Protein AF-A0A937UHZ7-F1 (afdb_monomer)

Mean predicted aligned error: 4.95 Å

Radius of gyration: 11.41 Å; Cα contacts (8 Å, |Δi|>4): 55; chains: 1; bounding box: 29×21×30 Å

Solvent-accessible surface area (backbone atoms only — not comparable to full-atom values): 3361 Å² total; per-residue (Å²): 118,36,44,56,63,57,47,12,60,74,68,74,47,55,47,71,55,50,56,52,39,45,76,73,65,48,68,63,49,71,81,46,101,88,39,57,33,28,48,70,68,61,39,52,52,51,52,56,55,56,65,70,72,67,78,132

Secondary structure (DSSP, 8-state):
-B-HHHHHHHTTS-HHHHHHHHHTT---EEEETTEEEB-HHHHHHHHHHHHTT---

Structure (mmCIF, N/CA/C/O backbone):
data_AF-A0A937UHZ7-F1
#
_entry.id   AF-A0A937UHZ7-F1
#
loop_
_atom_site.group_PDB
_atom_site.id
_atom_site.type_symbol
_atom_site.label_atom_id
_atom_site.label_alt_id
_atom_site.label_comp_id
_atom_site.label_asym_id
_atom_site.label_entity_id
_atom_site.label_seq_id
_atom_site.pdbx_PDB_ins_code
_atom_site.Cartn_x
_atom_site.Cartn_y
_atom_site.Cartn_z
_atom_site.occupancy
_atom_site.B_iso_or_equiv
_atom_site.auth_seq_id
_atom_site.auth_comp_id
_atom_site.auth_asym_id
_atom_site.auth_atom_id
_atom_site.pdbx_PDB_model_num
ATOM 1 N N . MET A 1 1 ? 0.890 3.106 -11.086 1.00 82.88 1 MET A N 1
ATOM 2 C CA . MET A 1 1 ? 1.403 2.203 -10.033 1.00 82.88 1 MET A CA 1
ATOM 3 C C . MET A 1 1 ? 2.562 2.869 -9.299 1.00 82.88 1 MET A C 1
ATOM 5 O O . MET A 1 1 ? 3.516 3.263 -9.960 1.00 82.88 1 MET A O 1
ATOM 9 N N . LEU A 1 2 ? 2.462 2.989 -7.977 1.00 89.62 2 LEU A N 1
ATOM 10 C CA . LEU A 1 2 ? 3.401 3.640 -7.057 1.00 89.62 2 LEU A CA 1
ATOM 11 C C . LEU A 1 2 ? 4.422 2.644 -6.491 1.00 89.62 2 LEU A C 1
ATOM 13 O O . LEU A 1 2 ? 4.121 1.462 -6.339 1.00 89.62 2 LEU A O 1
ATOM 17 N N . THR A 1 3 ? 5.611 3.115 -6.138 1.00 92.25 3 THR A N 1
ATOM 18 C CA . THR A 1 3 ? 6.572 2.389 -5.290 1.00 92.25 3 THR A CA 1
ATOM 19 C C . THR A 1 3 ? 6.184 2.455 -3.809 1.00 92.25 3 THR A C 1
ATOM 21 O O . THR A 1 3 ? 5.281 3.198 -3.419 1.00 92.25 3 THR A O 1
ATOM 24 N N . ALA A 1 4 ? 6.873 1.681 -2.962 1.00 91.12 4 ALA A N 1
ATOM 25 C CA . ALA A 1 4 ? 6.677 1.739 -1.512 1.00 91.12 4 ALA A CA 1
ATOM 26 C C . ALA A 1 4 ? 6.942 3.148 -0.955 1.00 91.12 4 ALA A C 1
ATOM 28 O O . ALA A 1 4 ? 6.159 3.627 -0.139 1.00 91.12 4 ALA A O 1
ATOM 29 N N . SER A 1 5 ? 7.986 3.827 -1.437 1.00 92.25 5 SER A N 1
ATOM 30 C CA . SER A 1 5 ? 8.361 5.178 -1.007 1.00 92.25 5 SER A CA 1
ATOM 31 C C . SER A 1 5 ? 7.342 6.231 -1.456 1.00 92.25 5 SER A C 1
ATOM 33 O O . SER A 1 5 ? 6.956 7.097 -0.675 1.00 92.25 5 SER A O 1
ATOM 35 N N . GLU A 1 6 ? 6.835 6.138 -2.689 1.00 93.81 6 GLU A N 1
ATOM 36 C CA . GLU A 1 6 ? 5.776 7.035 -3.175 1.00 93.81 6 GLU A CA 1
ATOM 37 C C . GLU A 1 6 ? 4.460 6.836 -2.417 1.00 93.81 6 GLU A C 1
ATOM 39 O O . GLU A 1 6 ? 3.793 7.808 -2.061 1.00 93.81 6 GLU A O 1
ATOM 44 N N . LEU A 1 7 ? 4.093 5.582 -2.133 1.00 92.56 7 LEU A N 1
ATOM 45 C CA . LEU A 1 7 ? 2.907 5.284 -1.337 1.00 92.56 7 LEU A CA 1
ATOM 46 C C . LEU A 1 7 ? 3.065 5.776 0.107 1.00 92.56 7 LEU A C 1
ATOM 48 O O . LEU A 1 7 ? 2.129 6.344 0.664 1.00 92.56 7 LEU A O 1
ATOM 52 N N . ALA A 1 8 ? 4.250 5.596 0.692 1.00 93.88 8 ALA A N 1
ATOM 53 C CA . ALA A 1 8 ? 4.597 6.089 2.018 1.00 93.88 8 ALA A CA 1
ATOM 54 C C . ALA A 1 8 ? 4.439 7.615 2.102 1.00 93.88 8 ALA A C 1
ATOM 56 O O . ALA A 1 8 ? 3.740 8.104 2.987 1.00 93.88 8 ALA A O 1
ATOM 57 N N . ASN A 1 9 ? 4.976 8.354 1.125 1.00 94.81 9 ASN A N 1
ATOM 58 C CA . ASN A 1 9 ? 4.804 9.806 1.037 1.00 94.81 9 ASN A CA 1
ATOM 59 C C . ASN A 1 9 ? 3.333 10.209 0.901 1.00 94.81 9 ASN A C 1
ATOM 61 O O . ASN A 1 9 ? 2.876 11.123 1.584 1.00 94.81 9 ASN A O 1
ATOM 65 N N . ARG A 1 10 ? 2.567 9.506 0.059 1.00 92.12 10 ARG A N 1
ATOM 66 C CA . ARG A 1 10 ? 1.141 9.790 -0.151 1.00 92.12 10 ARG A CA 1
ATOM 67 C C . ARG A 1 10 ? 0.307 9.566 1.111 1.00 92.12 10 ARG A C 1
ATOM 69 O O . ARG A 1 10 ? -0.590 10.351 1.390 1.00 92.12 10 ARG A O 1
ATOM 76 N N . LEU A 1 11 ? 0.606 8.507 1.860 1.00 89.69 11 LEU A N 1
ATOM 77 C CA . LEU A 1 11 ? -0.060 8.170 3.120 1.00 89.69 11 LEU A CA 1
ATOM 78 C C . LEU A 1 11 ? 0.562 8.881 4.333 1.00 89.69 11 LEU A C 1
ATOM 80 O O . LEU A 1 11 ? 0.156 8.605 5.459 1.00 89.69 11 LEU A O 1
ATOM 84 N N . GLN A 1 12 ? 1.551 9.759 4.116 1.00 92.44 12 GLN A N 1
ATOM 85 C CA . GLN A 1 12 ? 2.315 10.452 5.160 1.00 92.44 12 GLN A CA 1
ATOM 86 C C . GLN A 1 12 ? 2.818 9.4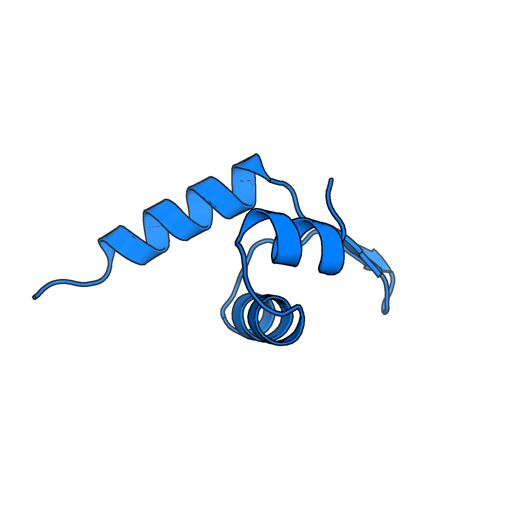99 6.258 1.00 92.44 12 GLN A C 1
ATOM 88 O O . GLN A 1 12 ? 2.733 9.767 7.453 1.00 92.44 12 GLN A O 1
ATOM 93 N N . CYS A 1 13 ? 3.330 8.345 5.837 1.00 91.88 13 CYS A N 1
ATOM 94 C CA . CYS A 1 13 ? 3.809 7.275 6.703 1.00 91.88 13 CYS A CA 1
ATOM 95 C C . CYS A 1 13 ? 5.231 6.865 6.308 1.00 91.88 13 CYS A C 1
ATOM 97 O O . CYS A 1 13 ? 5.712 7.181 5.227 1.00 91.88 13 CYS A O 1
ATOM 99 N N . SER A 1 14 ? 5.912 6.102 7.162 1.00 93.88 14 SER A N 1
ATOM 100 C CA . SER A 1 14 ? 7.207 5.509 6.810 1.00 93.88 14 SER A CA 1
ATOM 101 C C . SER A 1 14 ? 7.044 4.293 5.892 1.00 93.88 14 SER A C 1
ATOM 103 O O . SER A 1 14 ? 6.086 3.530 6.024 1.00 93.88 14 SER A O 1
ATOM 105 N N . GLU A 1 15 ? 8.038 4.003 5.050 1.00 92.31 15 GLU A N 1
ATOM 106 C CA . GLU A 1 15 ? 8.057 2.782 4.223 1.00 92.31 15 GLU A CA 1
ATOM 107 C C . GLU A 1 15 ? 7.930 1.502 5.058 1.00 92.31 15 GLU A C 1
ATOM 109 O O . GLU A 1 15 ? 7.270 0.542 4.661 1.00 92.31 15 GLU A O 1
ATOM 114 N N . ARG A 1 16 ? 8.494 1.498 6.272 1.00 93.19 16 ARG A N 1
ATOM 115 C CA . ARG A 1 16 ? 8.335 0.399 7.236 1.00 93.19 16 ARG A CA 1
ATOM 116 C C . ARG A 1 16 ? 6.861 0.118 7.556 1.00 93.19 16 ARG A C 1
ATOM 118 O O . ARG A 1 16 ? 6.491 -1.043 7.733 1.00 93.19 16 ARG A O 1
ATOM 125 N N . THR A 1 17 ? 6.027 1.155 7.620 1.00 93.12 17 THR A N 1
ATOM 126 C CA . THR A 1 17 ? 4.578 1.027 7.820 1.00 93.12 17 THR A CA 1
ATOM 127 C C . THR A 1 17 ? 3.926 0.378 6.608 1.00 93.12 17 THR A C 1
ATOM 129 O O . THR A 1 17 ? 3.145 -0.552 6.787 1.00 93.12 17 THR A O 1
ATOM 132 N N . ILE A 1 18 ? 4.314 0.772 5.392 1.00 92.38 18 ILE A N 1
ATOM 133 C CA . ILE A 1 18 ? 3.829 0.143 4.155 1.00 92.38 18 ILE A CA 1
ATOM 134 C C . ILE A 1 18 ? 4.150 -1.354 4.149 1.00 92.38 18 ILE A C 1
ATOM 136 O O . ILE A 1 18 ? 3.252 -2.173 3.983 1.00 92.38 18 ILE A O 1
ATOM 140 N N . TRP A 1 19 ? 5.392 -1.747 4.441 1.00 91.44 19 TRP A N 1
ATOM 141 C CA . TRP A 1 19 ? 5.766 -3.165 4.516 1.00 91.44 19 TRP A CA 1
ATOM 142 C C . TRP A 1 19 ? 5.012 -3.932 5.607 1.00 91.44 19 TRP A C 1
ATOM 144 O O . TRP A 1 19 ? 4.668 -5.102 5.426 1.00 91.44 19 TRP A O 1
ATOM 154 N N . ARG A 1 20 ? 4.710 -3.283 6.737 1.00 92.25 20 ARG A N 1
ATOM 155 C CA . ARG A 1 20 ? 3.854 -3.863 7.778 1.00 92.25 20 ARG A CA 1
ATOM 156 C C . ARG A 1 20 ? 2.418 -4.052 7.277 1.00 92.25 20 ARG A C 1
ATOM 158 O O . ARG A 1 20 ? 1.833 -5.089 7.562 1.00 92.25 20 ARG A O 1
ATOM 165 N N . MET A 1 21 ? 1.871 -3.102 6.521 1.00 90.00 21 MET A N 1
ATOM 166 C CA . MET A 1 21 ? 0.547 -3.214 5.899 1.00 90.00 21 MET A CA 1
ATOM 167 C C . MET A 1 21 ? 0.515 -4.313 4.831 1.00 90.00 21 MET A C 1
ATOM 169 O O . MET A 1 21 ? -0.428 -5.095 4.806 1.00 90.00 21 MET A O 1
ATOM 173 N N . VAL A 1 22 ? 1.571 -4.468 4.025 1.00 90.50 22 VAL A N 1
ATOM 174 C CA . VAL A 1 22 ? 1.713 -5.594 3.077 1.00 90.50 22 VAL A CA 1
ATOM 175 C C . VAL A 1 22 ? 1.611 -6.935 3.797 1.00 90.50 22 VAL A C 1
ATOM 177 O O . VAL A 1 22 ? 0.882 -7.815 3.353 1.00 90.50 22 VAL A O 1
ATOM 180 N N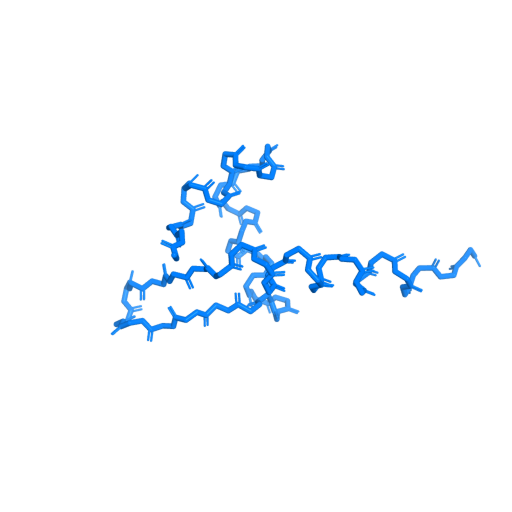 . ARG A 1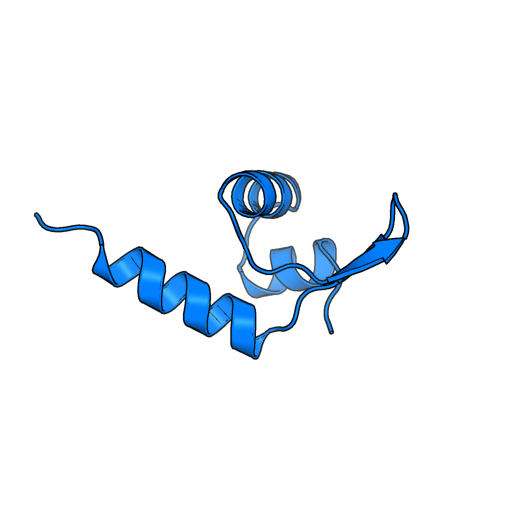 23 ? 2.258 -7.081 4.961 1.00 89.38 23 ARG A N 1
ATOM 181 C CA . ARG A 1 23 ? 2.123 -8.292 5.793 1.00 89.38 23 ARG A CA 1
ATOM 182 C C . ARG A 1 23 ? 0.714 -8.497 6.358 1.00 89.38 23 ARG A C 1
ATOM 184 O O . ARG A 1 23 ? 0.365 -9.626 6.672 1.00 89.38 23 ARG A O 1
ATOM 191 N N . LYS A 1 24 ? -0.080 -7.431 6.488 1.00 88.81 24 LYS A N 1
ATOM 192 C CA . LYS A 1 24 ? -1.494 -7.474 6.896 1.00 88.81 24 LYS A CA 1
ATOM 193 C C . LYS A 1 24 ? -2.463 -7.676 5.720 1.00 88.81 24 LYS A C 1
ATOM 195 O O . LYS A 1 24 ? -3.666 -7.719 5.949 1.00 88.81 24 LYS A O 1
ATOM 200 N N . GLY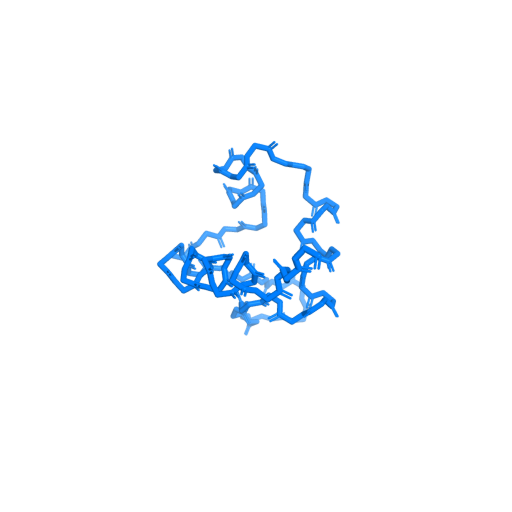 A 1 25 ? -1.964 -7.790 4.486 1.00 89.94 25 GLY A N 1
ATOM 201 C CA . GLY A 1 25 ? -2.789 -8.005 3.294 1.00 89.94 25 GLY A CA 1
ATOM 202 C C . GLY A 1 25 ? -3.045 -6.760 2.442 1.00 89.94 25 GLY A C 1
ATOM 203 O O . GLY A 1 25 ? -3.984 -6.774 1.650 1.00 89.94 25 GLY A O 1
ATOM 204 N N . LEU A 1 26 ? -2.240 -5.697 2.575 1.00 90.75 26 LEU A N 1
ATOM 205 C CA . LEU A 1 26 ? -2.311 -4.546 1.668 1.00 90.75 26 LEU A CA 1
ATOM 206 C C . LEU A 1 26 ? -2.125 -5.012 0.209 1.00 90.75 26 LEU A C 1
ATOM 208 O O . LEU A 1 26 ? -1.129 -5.688 -0.080 1.00 90.75 26 LEU A O 1
ATOM 212 N N . PRO A 1 27 ? -3.028 -4.634 -0.712 1.00 90.56 27 PRO A N 1
ATOM 213 C CA . PRO A 1 27 ? -2.948 -5.018 -2.112 1.00 90.56 27 PRO A CA 1
ATOM 214 C C . PRO A 1 27 ? -1.680 -4.453 -2.746 1.00 90.56 27 PRO A C 1
ATOM 216 O O . PRO A 1 27 ? -1.442 -3.243 -2.768 1.00 90.56 27 PRO A O 1
ATOM 219 N N . ALA A 1 28 ? -0.850 -5.359 -3.253 1.00 91.94 28 ALA A N 1
ATOM 220 C CA . ALA A 1 28 ? 0.454 -5.040 -3.796 1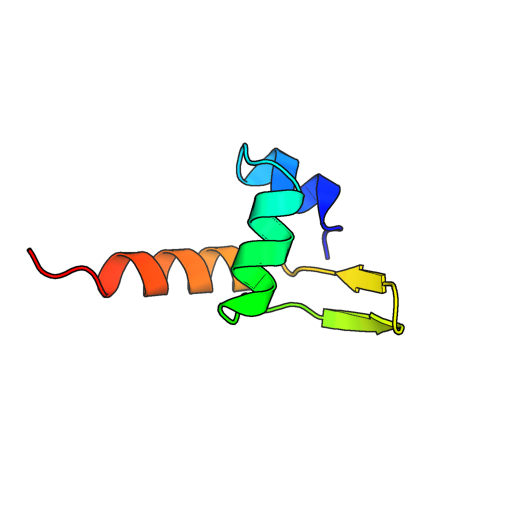.00 91.94 28 ALA A CA 1
ATOM 221 C C . ALA A 1 28 ? 0.759 -5.940 -5.000 1.00 91.94 28 ALA A C 1
ATOM 223 O O . ALA A 1 28 ? 0.657 -7.164 -4.924 1.00 91.94 28 ALA A O 1
ATOM 224 N N . HIS A 1 29 ? 1.167 -5.337 -6.111 1.00 91.81 29 HIS A N 1
ATOM 225 C CA . HIS A 1 29 ? 1.590 -6.029 -7.320 1.00 91.81 29 HIS A CA 1
ATOM 226 C C . HIS A 1 29 ? 3.081 -6.349 -7.235 1.00 91.81 29 HIS A C 1
ATOM 228 O O . HIS A 1 29 ? 3.930 -5.461 -7.330 1.00 91.81 29 HIS A O 1
ATOM 234 N N . ARG A 1 30 ? 3.417 -7.629 -7.065 1.00 87.88 30 ARG A N 1
ATOM 235 C CA . ARG A 1 30 ? 4.804 -8.099 -7.159 1.00 87.88 30 ARG A CA 1
ATOM 236 C C . ARG A 1 30 ? 5.202 -8.194 -8.628 1.00 87.88 30 ARG A C 1
ATOM 238 O O . ARG A 1 30 ? 4.673 -9.026 -9.354 1.00 87.88 30 ARG A O 1
ATOM 245 N N . ILE A 1 31 ? 6.126 -7.335 -9.046 1.00 86.50 31 ILE A N 1
ATOM 246 C CA . ILE A 1 31 ? 6.736 -7.367 -10.383 1.00 86.50 31 ILE A CA 1
ATOM 247 C C . ILE A 1 31 ? 7.954 -8.303 -10.380 1.00 86.50 31 ILE A C 1
ATOM 249 O O . ILE A 1 31 ? 8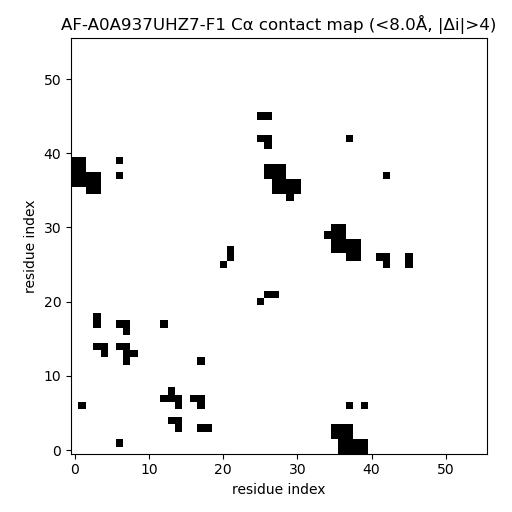.239 -8.967 -11.368 1.00 86.50 31 ILE A O 1
ATOM 253 N N . SER A 1 32 ? 8.671 -8.372 -9.257 1.00 83.81 32 SER A N 1
ATOM 254 C CA . SER A 1 32 ? 9.790 -9.290 -9.036 1.00 83.81 32 SER A CA 1
ATOM 255 C C . SER A 1 32 ? 9.940 -9.572 -7.537 1.00 83.81 32 SER A C 1
ATOM 257 O O . SER A 1 32 ? 9.267 -8.937 -6.724 1.00 83.81 32 SER A O 1
ATOM 259 N N . ASP A 1 33 ? 10.846 -10.476 -7.162 1.00 79.69 33 ASP A N 1
ATOM 260 C CA . ASP A 1 33 ? 11.120 -10.860 -5.767 1.00 79.69 33 ASP A CA 1
ATOM 261 C C . ASP A 1 33 ? 11.384 -9.642 -4.858 1.00 79.69 33 ASP A C 1
ATOM 263 O O . ASP A 1 33 ? 10.905 -9.570 -3.728 1.00 79.69 33 ASP A O 1
ATOM 267 N N . ARG A 1 34 ? 12.059 -8.621 -5.403 1.00 78.62 34 ARG A N 1
ATOM 268 C CA . ARG A 1 34 ? 12.409 -7.379 -4.692 1.00 78.62 34 ARG A CA 1
ATOM 269 C C . ARG A 1 34 ? 11.617 -6.149 -5.126 1.00 78.62 34 ARG A C 1
ATOM 271 O O . ARG A 1 34 ? 11.824 -5.075 -4.567 1.00 78.62 34 ARG A O 1
ATOM 278 N N . LEU A 1 35 ? 10.741 -6.271 -6.125 1.00 81.81 35 LEU A N 1
ATOM 279 C CA . LEU A 1 35 ? 10.047 -5.126 -6.711 1.00 81.81 35 LEU A CA 1
ATOM 280 C C . LEU A 1 35 ? 8.540 -5.271 -6.550 1.00 81.81 35 LEU A C 1
ATOM 282 O O . LEU A 1 35 ? 7.898 -6.093 -7.204 1.00 81.81 35 LEU A O 1
ATOM 286 N N . VAL A 1 36 ? 7.982 -4.413 -5.703 1.00 87.38 36 VAL A N 1
ATOM 287 C CA . VAL A 1 36 ? 6.550 -4.345 -5.428 1.00 87.38 36 VAL A CA 1
ATOM 288 C C . VAL A 1 36 ? 6.035 -2.976 -5.835 1.00 87.38 36 VAL A C 1
ATOM 290 O O . VAL A 1 36 ? 6.665 -1.958 -5.544 1.00 87.38 36 VAL A O 1
ATOM 293 N N . ARG A 1 37 ? 4.886 -2.952 -6.506 1.00 92.56 37 ARG A N 1
ATOM 294 C CA . ARG A 1 37 ? 4.175 -1.727 -6.841 1.00 92.56 37 ARG A CA 1
ATOM 295 C C . ARG A 1 37 ? 2.745 -1.739 -6.342 1.00 92.56 37 ARG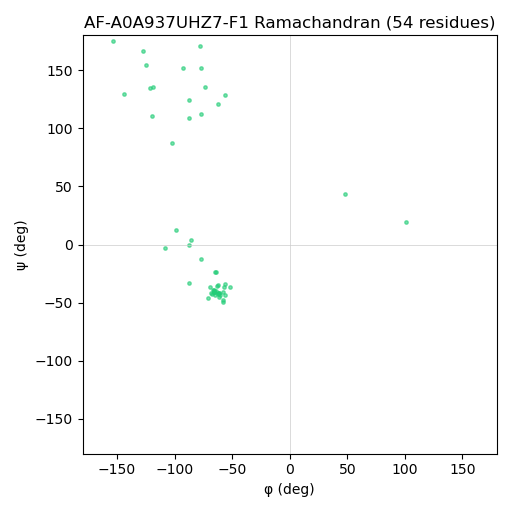 A C 1
ATOM 297 O O . ARG A 1 37 ? 2.133 -2.785 -6.180 1.00 92.56 37 ARG A O 1
ATOM 304 N N . PHE A 1 38 ? 2.215 -0.552 -6.118 1.00 93.31 38 PHE A N 1
ATOM 305 C CA . PHE A 1 38 ? 0.928 -0.332 -5.486 1.00 93.31 38 PHE A CA 1
ATOM 306 C C . PHE A 1 38 ? 0.022 0.441 -6.429 1.00 93.31 38 PHE A C 1
ATOM 308 O O . PHE A 1 38 ? 0.444 1.418 -7.053 1.00 93.31 38 PHE A O 1
ATOM 315 N N . ASP A 1 39 ? -1.225 0.014 -6.551 1.00 93.50 39 ASP A N 1
ATOM 316 C CA . ASP A 1 39 ? -2.230 0.835 -7.205 1.00 93.50 39 ASP A CA 1
ATOM 317 C C . ASP A 1 39 ? -2.854 1.771 -6.167 1.00 93.50 39 ASP A C 1
ATOM 319 O O . ASP A 1 39 ? -3.332 1.323 -5.127 1.00 93.50 39 ASP A O 1
ATOM 323 N N . ALA A 1 40 ? -2.808 3.077 -6.426 1.00 90.19 40 ALA A N 1
ATOM 324 C CA . ALA A 1 40 ? -3.292 4.072 -5.478 1.00 90.19 40 ALA A CA 1
ATOM 325 C C . ALA A 1 40 ? -4.800 3.941 -5.223 1.00 90.19 40 ALA A C 1
ATOM 327 O O . ALA A 1 40 ? -5.233 4.157 -4.096 1.00 90.19 40 ALA A O 1
ATOM 328 N N . ILE A 1 41 ? -5.582 3.579 -6.245 1.00 91.06 41 ILE A N 1
ATOM 329 C CA . ILE A 1 41 ? -7.038 3.443 -6.144 1.00 91.06 41 ILE A CA 1
ATOM 330 C C . ILE A 1 41 ? -7.371 2.208 -5.307 1.00 91.06 41 ILE A C 1
ATOM 332 O O . ILE A 1 41 ? -8.167 2.288 -4.377 1.00 91.06 41 ILE A O 1
ATOM 336 N N . VAL A 1 42 ? -6.709 1.084 -5.589 1.00 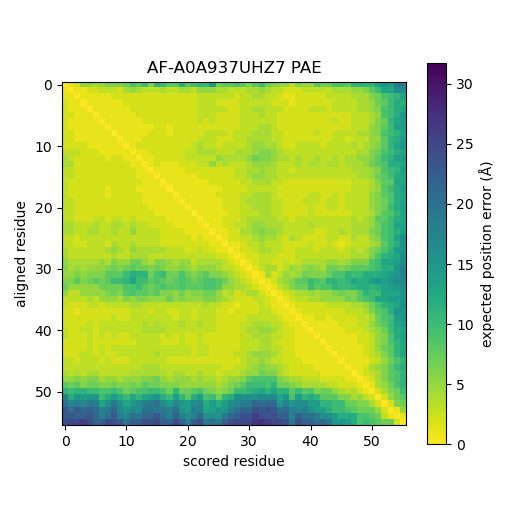91.94 42 VAL A N 1
ATOM 337 C CA . VAL A 1 42 ? -6.939 -0.180 -4.871 1.00 91.94 42 VAL A CA 1
ATOM 338 C C . VAL A 1 42 ? -6.488 -0.083 -3.411 1.00 91.94 42 VAL A C 1
ATOM 340 O O . VAL A 1 42 ? -7.164 -0.587 -2.518 1.00 91.94 42 VAL A O 1
ATOM 343 N N . VAL A 1 43 ? -5.360 0.583 -3.142 1.00 91.44 43 VAL A N 1
ATOM 344 C CA . VAL A 1 43 ? -4.899 0.818 -1.766 1.00 91.44 43 VAL A CA 1
ATOM 345 C C . VAL A 1 43 ? -5.868 1.719 -1.001 1.00 91.44 43 VAL A C 1
ATOM 347 O O . VAL A 1 43 ? -6.178 1.420 0.149 1.00 91.44 43 VAL A O 1
ATOM 350 N N . ASP A 1 44 ? -6.357 2.796 -1.616 1.00 90.44 44 ASP A N 1
ATOM 351 C CA . ASP A 1 44 ? -7.321 3.699 -0.980 1.00 90.44 44 ASP A CA 1
ATOM 352 C C . ASP A 1 44 ? -8.641 2.982 -0.644 1.00 90.44 44 ASP A C 1
ATOM 354 O O . ASP A 1 44 ? -9.149 3.116 0.470 1.00 90.44 44 ASP A O 1
ATOM 358 N N . ASP A 1 45 ? -9.147 2.148 -1.558 1.00 91.38 45 ASP A N 1
ATOM 359 C CA . ASP A 1 45 ? -10.328 1.309 -1.323 1.0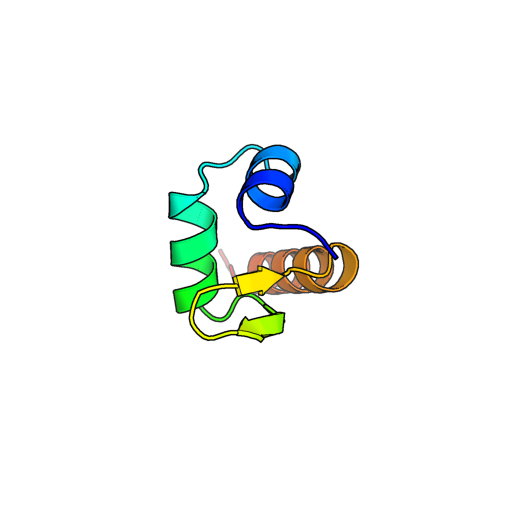0 91.38 45 ASP A CA 1
ATOM 360 C C . ASP A 1 45 ? -10.113 0.310 -0.175 1.00 91.38 45 ASP A C 1
ATOM 362 O O . ASP A 1 45 ? -10.928 0.206 0.746 1.00 91.38 45 ASP A O 1
ATOM 366 N N . TRP A 1 46 ? -8.959 -0.361 -0.157 1.00 90.19 46 TRP A N 1
ATOM 367 C CA . TRP A 1 46 ? -8.599 -1.282 0.919 1.00 90.19 46 TRP A CA 1
ATOM 368 C C . TRP A 1 46 ? -8.518 -0.581 2.281 1.00 90.19 46 TRP A C 1
ATOM 370 O O . TRP A 1 46 ? -9.018 -1.105 3.277 1.00 90.19 46 TRP A O 1
ATOM 380 N N . LEU A 1 47 ? -7.941 0.625 2.335 1.00 88.25 47 LEU A N 1
ATOM 381 C CA . LEU A 1 47 ? -7.861 1.428 3.560 1.00 88.25 47 LEU A CA 1
ATOM 382 C C . LEU A 1 47 ? -9.246 1.880 4.043 1.00 88.25 47 LEU A C 1
ATOM 384 O O . LEU A 1 47 ? -9.520 1.844 5.246 1.00 88.25 47 LEU A O 1
ATOM 388 N N . LYS A 1 48 ? -10.138 2.266 3.124 1.00 88.69 48 LYS A N 1
ATOM 389 C CA . LYS A 1 48 ? -11.538 2.589 3.442 1.00 88.69 48 LYS A CA 1
ATOM 390 C C . LYS A 1 48 ? -12.280 1.386 4.018 1.00 88.69 48 LYS A C 1
ATOM 392 O O . LYS A 1 48 ? -13.008 1.538 4.998 1.00 88.69 48 LYS A O 1
ATOM 397 N N . ASN A 1 49 ? -12.058 0.200 3.457 1.00 85.38 49 ASN A N 1
ATOM 398 C CA . ASN A 1 49 ? -12.658 -1.035 3.953 1.00 85.38 49 ASN A CA 1
ATOM 399 C C . ASN A 1 49 ? -12.085 -1.458 5.313 1.00 85.38 49 ASN A C 1
ATOM 401 O O . ASN A 1 49 ? -12.852 -1.897 6.161 1.00 85.38 49 ASN A O 1
ATOM 405 N N . GLN A 1 50 ? -10.790 -1.252 5.579 1.00 80.81 50 GLN A N 1
ATOM 406 C CA . GLN A 1 50 ? -10.201 -1.504 6.905 1.00 80.81 50 GLN A CA 1
ATOM 407 C C . GLN A 1 50 ? -10.811 -0.611 7.994 1.00 80.81 50 GLN A C 1
ATOM 409 O O . GLN A 1 50 ? -11.120 -1.097 9.076 1.00 80.81 50 GLN A O 1
ATOM 414 N N . ARG A 1 51 ? -11.043 0.678 7.702 1.00 68.94 51 ARG A N 1
ATOM 415 C CA . ARG A 1 51 ? -11.664 1.623 8.651 1.00 68.94 51 ARG A CA 1
ATOM 416 C C . ARG A 1 51 ? -13.104 1.274 9.030 1.00 68.94 51 ARG A C 1
ATOM 418 O O . ARG A 1 51 ? -13.561 1.701 10.079 1.00 68.94 51 ARG A O 1
ATOM 425 N N . ARG A 1 52 ? -13.826 0.525 8.193 1.00 60.22 52 ARG A N 1
ATOM 426 C CA . ARG A 1 52 ? -15.202 0.087 8.484 1.00 60.22 52 ARG A CA 1
ATOM 427 C C . ARG A 1 52 ? -15.285 -1.081 9.471 1.00 60.22 52 ARG A C 1
ATOM 429 O O . ARG A 1 52 ? -16.382 -1.375 9.928 1.00 60.22 52 ARG A O 1
ATOM 436 N N . VAL A 1 53 ? -14.171 -1.749 9.775 1.00 56.00 53 VAL A N 1
ATOM 437 C CA . VAL A 1 53 ? -14.138 -2.973 10.602 1.00 56.00 53 VAL A CA 1
ATOM 438 C C . VAL A 1 53 ? -13.758 -2.678 12.061 1.00 56.00 53 VAL A C 1
ATOM 440 O O . VAL A 1 53 ? -13.513 -3.600 12.827 1.00 56.00 53 VAL A O 1
ATOM 443 N N . GLU A 1 54 ? -13.747 -1.414 12.482 1.00 47.50 54 GLU A N 1
ATOM 444 C CA . GLU A 1 54 ? -13.593 -1.039 13.893 1.00 47.50 54 GLU A CA 1
ATOM 445 C C . GLU A 1 54 ? -14.978 -0.657 14.456 1.00 47.50 54 GLU A C 1
ATOM 447 O O . GLU A 1 54 ? -15.386 0.498 14.324 1.00 47.50 54 GLU A O 1
ATOM 452 N N . PRO A 1 55 ? -15.779 -1.619 14.968 1.00 47.78 55 PRO A N 1
ATOM 453 C CA . PRO A 1 55 ? -16.892 -1.295 15.847 1.00 47.78 55 PRO A CA 1
ATOM 454 C C . PRO A 1 55 ? -16.337 -0.890 17.221 1.00 47.78 55 PRO A C 1
ATOM 456 O O . PRO A 1 55 ? -15.418 -1.538 17.726 1.00 47.78 55 PRO A O 1
ATOM 459 N N . ASP A 1 56 ? -16.898 0.196 17.755 1.00 42.31 56 ASP A N 1
ATOM 460 C CA . ASP A 1 56 ? -16.734 0.727 19.119 1.00 42.31 56 ASP A CA 1
ATOM 461 C C . ASP A 1 56 ? -16.832 -0.361 20.209 1.00 42.31 56 ASP A C 1
ATOM 463 O O . ASP A 1 56 ? -17.739 -1.226 20.104 1.00 42.31 56 ASP A O 1
#

Foldseek 3Di:
DAFLVRVCVVVVHDSVVVVVVVVVPQDWDDPDPPGIDHDPVSNVVVVVVVVVPDDD

Sequence (56 aa):
MLTASELANRLQCSERTIWRMVRKGLPAHRISDRLVRFDAIVVDDWLKNQRRVEPD

pLDDT: mean 86.06, std 12.09, range [42.31, 94.81]

Nearest PDB structures (foldseek):
  6hlk-assembly1_A-2  TM=8.972E-01  e=1.463E-01  Escherichia coli
  6amk-assembly1_B  TM=8.240E-01  e=2.212E-01  Streptomyces venezuelae
  8csh-assembly1_A  TM=6.732E-01  e=5.797E-01  unidentified plasmid
  5j9w-assembly1_E  TM=5.189E-01  e=7.126E-01  Saccharomyces cerevisiae S288C
  5j8c-assembly1_A  TM=5.504E-01  e=1.077E+00  Homo sapiens